Protein AF-A0AAW2ITP7-F1 (afdb_monomer)

Solvent-accessible surface area (backbone atoms only — not comparable to full-atom values): 4669 Å² total; per-residue (Å²): 133,88,75,90,90,79,86,77,88,56,98,63,80,82,84,77,69,92,78,77,90,85,85,86,86,80,88,73,65,91,68,48,45,71,93,65,52,46,76,52,78,56,99,91,42,79,47,76,47,70,52,78,59,87,74,79,76,80,79,83,127

Nearest PDB structures (foldseek):
  1gme-assembly1_A  TM=6.277E-01  e=2.222E-02  Triticum aestivum
  2byu-assembly1_B  TM=6.950E-01  e=9.617E-02  Triticum aestivum
  7zvw-assembly1_C  TM=4.419E-01  e=6.822E+00  Komagataella phaffii GS115

Mean predicted aligned error: 13.38 Å

Organism: NCBI:txid2727405

Sequence (61 aa):
PSTKTEERAIRGAVLSRAEGRFMRRFRLPENAKVKEVKASMEKGVLTVTVPKPEIKSIDIS

Structure (mmCIF, N/CA/C/O backbone):
data_AF-A0AAW2ITP7-F1
#
_entry.id   AF-A0AAW2ITP7-F1
#
loop_
_atom_site.group_PDB
_atom_site.id
_atom_site.type_symbol
_atom_site.label_atom_id
_atom_site.label_alt_id
_atom_site.label_comp_id
_atom_site.label_asym_id
_atom_site.label_entity_id
_atom_site.label_seq_id
_atom_site.pdbx_PDB_ins_code
_atom_site.Cartn_x
_atom_site.Cartn_y
_atom_site.Cartn_z
_atom_site.occupancy
_atom_site.B_iso_or_equiv
_atom_site.auth_seq_id
_atom_site.auth_comp_id
_atom_site.auth_asym_id
_atom_site.auth_atom_id
_atom_site.pdbx_PDB_model_num
ATOM 1 N N . PRO A 1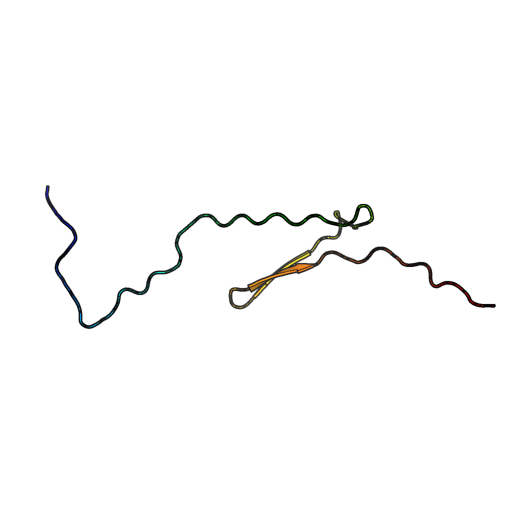 1 ? 32.630 13.789 -28.842 1.00 36.28 1 PRO A N 1
ATOM 2 C CA . PRO A 1 1 ? 32.482 12.313 -28.835 1.00 36.28 1 PRO A CA 1
ATOM 3 C C . PRO A 1 1 ? 30.986 11.939 -28.822 1.00 36.28 1 PRO A C 1
ATOM 5 O O . PRO A 1 1 ? 30.334 12.104 -27.801 1.00 36.28 1 PRO A O 1
ATOM 8 N N . SER A 1 2 ? 30.342 11.722 -29.978 1.00 39.31 2 SER A N 1
ATOM 9 C CA . SER A 1 2 ? 30.251 10.408 -30.662 1.00 39.31 2 SER A CA 1
ATOM 10 C C . SER A 1 2 ? 29.779 9.340 -29.661 1.00 39.31 2 SER A C 1
ATOM 12 O O . SER A 1 2 ? 30.523 9.046 -28.737 1.00 39.31 2 SER A O 1
ATOM 14 N N . THR A 1 3 ? 28.567 8.783 -29.703 1.00 34.81 3 THR A N 1
ATOM 15 C CA . THR A 1 3 ? 27.943 8.017 -30.804 1.00 34.81 3 THR A CA 1
ATOM 16 C C . THR A 1 3 ? 26.475 7.725 -30.434 1.00 34.81 3 THR A C 1
ATOM 18 O O . THR A 1 3 ? 26.214 7.286 -29.321 1.00 34.81 3 THR A O 1
ATOM 21 N N . LYS A 1 4 ? 25.478 8.077 -31.257 1.00 45.28 4 LYS A N 1
ATOM 22 C CA . LYS A 1 4 ? 24.718 7.163 -32.143 1.00 45.28 4 LYS A CA 1
ATOM 23 C C . LYS A 1 4 ? 24.640 5.713 -31.626 1.00 45.28 4 LYS A C 1
ATOM 25 O O . LYS A 1 4 ? 25.383 4.849 -32.080 1.00 45.28 4 LYS A O 1
ATOM 30 N N . THR A 1 5 ? 23.750 5.465 -30.670 1.00 42.69 5 THR A N 1
ATOM 31 C CA . THR A 1 5 ? 23.418 4.113 -30.200 1.00 42.69 5 THR A CA 1
ATOM 32 C C . THR A 1 5 ? 22.300 3.553 -31.061 1.00 42.69 5 THR A C 1
ATOM 34 O O . THR A 1 5 ? 21.140 3.708 -30.715 1.00 42.69 5 THR A O 1
ATOM 37 N N . GLU A 1 6 ? 22.652 2.943 -32.189 1.00 52.03 6 GLU A N 1
ATOM 38 C CA . GLU A 1 6 ? 21.871 1.870 -32.815 1.00 52.03 6 GLU A CA 1
ATOM 39 C C . GLU A 1 6 ? 22.694 1.277 -33.963 1.00 52.03 6 GLU A C 1
ATOM 41 O O . GLU A 1 6 ? 22.778 1.866 -35.031 1.00 52.03 6 GLU A O 1
ATOM 46 N N . GLU A 1 7 ? 23.383 0.162 -33.691 1.00 50.03 7 GLU A N 1
ATOM 47 C CA . GLU A 1 7 ? 23.524 -0.992 -34.600 1.00 50.03 7 GLU A CA 1
ATOM 48 C C . GLU A 1 7 ? 24.442 -2.052 -33.971 1.00 50.03 7 GLU A C 1
ATOM 50 O O . GLU A 1 7 ? 25.604 -2.244 -34.322 1.00 50.03 7 GLU A O 1
ATOM 55 N N . ARG A 1 8 ? 23.891 -2.793 -33.011 1.00 48.56 8 ARG A N 1
ATOM 56 C CA . ARG A 1 8 ? 24.161 -4.228 -32.907 1.00 48.56 8 ARG A CA 1
ATOM 57 C C . ARG A 1 8 ? 22.822 -4.895 -32.669 1.00 48.56 8 ARG A C 1
ATOM 59 O O . ARG A 1 8 ? 22.418 -5.104 -31.530 1.00 48.56 8 ARG A O 1
ATOM 66 N N . ALA A 1 9 ? 22.116 -5.186 -33.757 1.00 56.25 9 ALA A N 1
ATOM 67 C CA . ALA A 1 9 ? 21.023 -6.141 -33.726 1.00 56.25 9 ALA A CA 1
ATOM 68 C C . ALA A 1 9 ? 21.619 -7.507 -33.355 1.00 56.25 9 ALA A C 1
ATOM 70 O O . ALA A 1 9 ? 22.081 -8.267 -34.205 1.00 56.25 9 ALA A O 1
ATOM 71 N N . ILE A 1 10 ? 21.675 -7.796 -32.056 1.00 58.03 10 ILE A N 1
ATOM 72 C CA . ILE A 1 10 ? 21.890 -9.152 -31.573 1.00 58.03 10 ILE A CA 1
ATOM 73 C C . ILE A 1 10 ? 20.586 -9.892 -31.880 1.00 58.03 10 ILE A C 1
ATOM 75 O O . ILE A 1 10 ? 19.503 -9.441 -31.507 1.00 58.03 10 ILE A O 1
ATOM 79 N N . ARG A 1 11 ? 20.672 -11.048 -32.544 1.00 55.22 11 ARG A N 1
ATO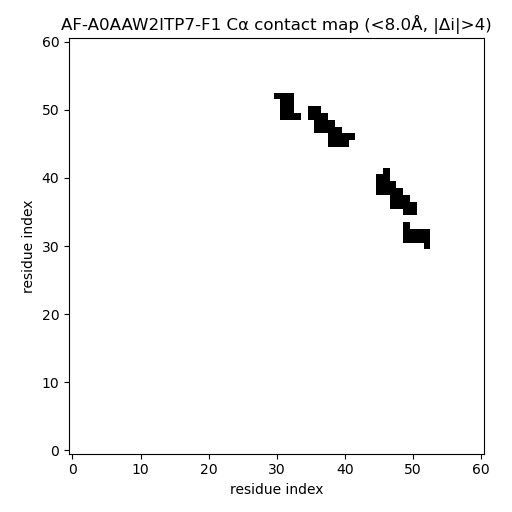M 80 C CA . ARG A 1 11 ? 19.669 -12.113 -32.389 1.00 55.22 11 ARG A CA 1
ATOM 81 C C . ARG A 1 11 ? 19.614 -12.464 -30.896 1.00 55.22 11 ARG A C 1
ATOM 83 O O . ARG A 1 11 ? 20.359 -13.314 -30.428 1.00 55.22 11 ARG A O 1
ATOM 90 N N . GLY A 1 12 ? 18.840 -11.702 -30.137 1.00 61.50 12 GLY A N 1
ATOM 91 C CA . GLY A 1 12 ? 18.976 -11.580 -28.689 1.00 61.50 12 GLY A CA 1
ATOM 92 C C . GLY A 1 12 ? 18.275 -10.306 -28.249 1.00 61.50 12 GLY A C 1
ATOM 93 O O . GLY A 1 12 ? 18.905 -9.269 -28.065 1.00 61.50 12 GLY A O 1
ATOM 94 N N . ALA A 1 13 ? 16.948 -10.389 -28.191 1.00 64.00 13 ALA A N 1
ATOM 95 C CA . ALA A 1 13 ? 16.067 -9.295 -27.822 1.00 64.00 13 ALA A CA 1
ATOM 96 C C . ALA A 1 13 ? 16.485 -8.640 -26.496 1.00 64.00 13 ALA A C 1
ATOM 98 O O . ALA A 1 13 ? 16.870 -9.305 -25.533 1.00 64.00 13 ALA A O 1
ATOM 99 N N . VAL A 1 14 ? 16.369 -7.315 -26.466 1.00 65.94 14 VAL A N 1
ATOM 100 C CA . VAL A 1 14 ? 16.638 -6.473 -25.303 1.00 65.94 14 VAL A CA 1
ATOM 101 C C . VAL A 1 14 ? 15.559 -6.725 -24.252 1.00 65.94 14 VAL A C 1
ATOM 103 O O . VAL A 1 14 ? 14.373 -6.514 -24.499 1.00 65.94 14 VAL A O 1
ATOM 106 N N . LEU A 1 15 ? 15.972 -7.175 -23.069 1.00 64.75 15 LEU A N 1
ATOM 107 C CA . LEU A 1 15 ? 15.096 -7.335 -21.913 1.00 64.75 15 LEU A CA 1
ATOM 108 C C . LEU A 1 15 ? 14.774 -5.936 -21.366 1.00 64.75 15 LEU A C 1
ATO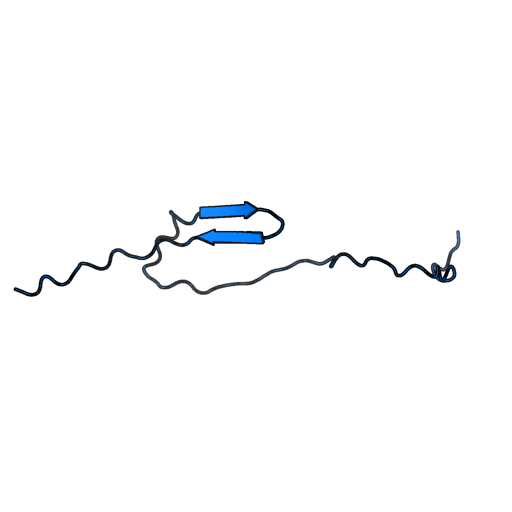M 110 O O . LEU A 1 15 ? 15.528 -5.387 -20.561 1.00 64.75 15 LEU A O 1
ATOM 114 N N . SER A 1 16 ? 13.681 -5.324 -21.827 1.00 61.50 16 SER A N 1
ATOM 115 C CA . SER A 1 16 ? 13.192 -4.083 -21.232 1.00 61.50 16 SER A CA 1
ATOM 116 C C . SER A 1 16 ? 12.583 -4.406 -19.868 1.00 61.50 16 SER A C 1
ATOM 118 O O . SER A 1 16 ? 11.519 -5.011 -19.740 1.00 61.50 16 SER A O 1
ATOM 120 N N . ARG A 1 17 ? 13.279 -4.021 -18.797 1.00 68.00 17 ARG A N 1
ATOM 121 C CA . ARG A 1 17 ? 12.604 -3.833 -17.512 1.00 68.00 17 ARG A CA 1
ATOM 122 C C . ARG A 1 17 ? 11.704 -2.617 -17.698 1.00 68.00 17 ARG A C 1
ATOM 124 O O . ARG A 1 17 ? 12.177 -1.612 -18.215 1.00 68.00 17 ARG A O 1
ATOM 131 N N . ALA A 1 18 ? 10.432 -2.706 -17.315 1.00 66.62 18 ALA A N 1
ATOM 132 C CA . ALA A 1 18 ? 9.578 -1.527 -17.263 1.00 66.62 18 ALA A CA 1
ATOM 133 C C . ALA A 1 18 ? 10.236 -0.506 -16.320 1.00 66.62 18 ALA A C 1
ATOM 135 O O . ALA A 1 18 ? 10.182 -0.650 -15.099 1.00 66.62 18 ALA A O 1
ATOM 136 N N . GLU A 1 19 ? 10.928 0.474 -16.890 1.00 72.69 19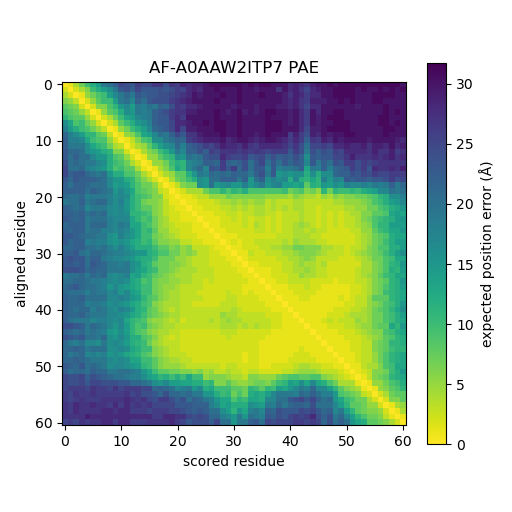 GLU A N 1
ATOM 137 C CA . GLU A 1 19 ? 11.523 1.582 -16.166 1.00 72.69 19 GLU A CA 1
ATOM 138 C C . GLU A 1 19 ? 10.553 2.758 -16.229 1.00 72.69 19 GLU A C 1
ATOM 140 O O . GLU A 1 19 ? 10.051 3.140 -17.283 1.00 72.69 1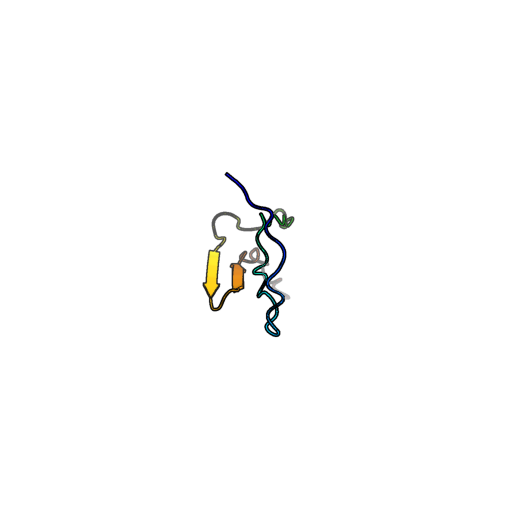9 GLU A O 1
ATOM 145 N N . GLY A 1 20 ? 10.194 3.286 -15.067 1.00 80.56 20 GLY A N 1
ATOM 146 C CA . GLY A 1 20 ? 9.190 4.331 -14.978 1.00 80.56 20 GLY A CA 1
ATOM 147 C C . GLY A 1 20 ? 8.725 4.541 -13.548 1.00 80.56 20 GLY A C 1
ATOM 148 O O . GLY A 1 20 ? 8.903 3.691 -12.676 1.00 80.56 20 GLY A O 1
ATOM 149 N N . ARG A 1 21 ? 8.119 5.700 -13.292 1.00 86.00 21 ARG A N 1
ATOM 150 C CA . ARG A 1 21 ? 7.445 5.969 -12.019 1.00 86.00 21 ARG A CA 1
ATOM 151 C C . ARG A 1 21 ? 6.021 5.429 -12.090 1.00 86.00 21 ARG A C 1
ATOM 153 O O . ARG A 1 21 ? 5.257 5.816 -12.967 1.00 86.00 21 ARG A O 1
ATOM 160 N N . PHE A 1 22 ? 5.661 4.570 -11.144 1.00 87.19 22 PHE A N 1
ATOM 161 C CA . PHE A 1 22 ? 4.305 4.050 -10.998 1.00 87.19 22 PHE A CA 1
ATOM 162 C C . PHE A 1 22 ? 3.593 4.756 -9.839 1.00 87.19 22 PHE A C 1
ATOM 164 O O . PHE A 1 22 ? 4.110 4.805 -8.725 1.00 87.19 22 PHE A O 1
ATOM 171 N N . MET A 1 23 ? 2.396 5.291 -10.086 1.00 91.19 23 MET A N 1
ATOM 172 C CA . MET A 1 23 ? 1.525 5.853 -9.051 1.00 91.19 23 MET A CA 1
ATOM 173 C C . MET A 1 23 ? 0.094 5.380 -9.294 1.00 91.19 23 MET A C 1
ATOM 175 O O . MET A 1 23 ? -0.482 5.645 -10.347 1.00 91.19 23 MET A O 1
ATOM 179 N N . ARG A 1 24 ? -0.511 4.739 -8.291 1.00 91.75 24 ARG A N 1
ATOM 180 C CA . ARG A 1 24 ? -1.929 4.367 -8.301 1.00 91.75 24 ARG A CA 1
ATOM 181 C C . ARG A 1 24 ? -2.572 4.786 -6.987 1.00 91.75 24 ARG A C 1
ATOM 183 O O . ARG A 1 24 ? -2.020 4.536 -5.921 1.00 91.75 24 ARG A O 1
ATOM 190 N N . ARG A 1 25 ? -3.721 5.456 -7.070 1.00 95.69 25 ARG A N 1
ATOM 191 C CA . ARG A 1 25 ? -4.482 5.936 -5.908 1.00 95.69 25 ARG A CA 1
ATOM 192 C C . ARG A 1 25 ? -5.750 5.108 -5.769 1.00 95.69 25 ARG A C 1
ATOM 194 O O . ARG A 1 25 ? -6.454 4.900 -6.753 1.00 95.69 25 ARG A O 1
ATOM 201 N N . PHE A 1 26 ? -6.039 4.676 -4.551 1.00 92.31 26 PHE A N 1
ATOM 202 C CA . PHE A 1 26 ? -7.257 3.951 -4.208 1.00 92.31 26 PHE A CA 1
ATOM 203 C C . PHE A 1 26 ? -8.043 4.784 -3.201 1.00 92.31 26 PHE A C 1
ATOM 205 O O . PHE A 1 26 ? -7.459 5.344 -2.275 1.00 92.31 26 PHE A O 1
ATOM 212 N N . ARG A 1 27 ? -9.360 4.889 -3.391 1.00 93.94 27 ARG A N 1
ATOM 213 C CA . ARG A 1 27 ? -10.239 5.476 -2.377 1.00 93.94 27 ARG A CA 1
ATOM 214 C C . ARG A 1 27 ? -10.574 4.397 -1.362 1.00 93.94 27 ARG A C 1
ATOM 216 O O . ARG A 1 27 ? -10.983 3.305 -1.750 1.00 93.94 27 ARG A O 1
ATOM 223 N N . LEU A 1 28 ? -10.381 4.709 -0.089 1.00 92.25 28 LEU A N 1
ATOM 224 C CA . LEU A 1 28 ? -10.797 3.843 1.003 1.00 92.25 28 LEU A CA 1
ATOM 225 C C . LEU A 1 28 ? -12.182 4.273 1.502 1.00 92.25 28 LEU A C 1
ATOM 227 O O . LEU A 1 28 ? -12.527 5.450 1.372 1.00 92.25 28 LEU A O 1
ATOM 231 N N . PRO A 1 29 ? -12.964 3.343 2.069 1.00 90.50 29 PRO A N 1
ATOM 232 C CA . PRO A 1 29 ? -14.155 3.692 2.832 1.00 90.50 29 PRO A CA 1
ATOM 233 C C . PRO A 1 29 ? -13.824 4.662 3.972 1.00 90.50 29 PRO A C 1
ATOM 235 O O . PRO A 1 29 ? -12.726 4.617 4.528 1.00 90.50 29 PRO A O 1
ATOM 238 N N . GLU A 1 30 ? -14.788 5.494 4.364 1.00 89.75 30 GLU A N 1
ATOM 239 C CA . GLU A 1 30 ? -14.610 6.486 5.439 1.00 89.75 30 GLU A CA 1
ATOM 240 C C . GLU A 1 30 ? -14.238 5.850 6.784 1.00 89.75 30 GLU A C 1
ATOM 242 O O . GLU A 1 30 ? 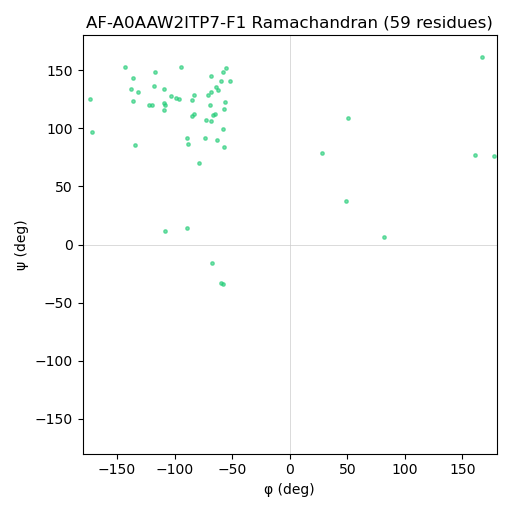-13.461 6.408 7.553 1.00 89.75 30 GLU A O 1
ATOM 247 N N . ASN A 1 31 ? -14.747 4.648 7.050 1.00 89.19 31 ASN A N 1
ATOM 248 C CA . ASN A 1 31 ? -14.497 3.895 8.276 1.00 89.19 31 ASN A CA 1
ATOM 249 C C . ASN A 1 31 ? -13.260 2.980 8.203 1.00 89.19 31 ASN A C 1
ATOM 251 O O . ASN A 1 31 ? -13.092 2.098 9.047 1.00 89.19 31 ASN A O 1
ATOM 255 N N . ALA A 1 32 ? -12.393 3.153 7.204 1.00 90.88 32 ALA A N 1
ATOM 256 C CA . ALA A 1 32 ? -11.153 2.396 7.125 1.00 90.88 32 ALA A CA 1
ATOM 257 C C . ALA A 1 32 ? -10.220 2.728 8.302 1.00 90.88 32 ALA A C 1
ATOM 259 O O . ALA A 1 32 ? -9.974 3.891 8.628 1.00 90.88 32 ALA A O 1
ATOM 260 N N . LYS A 1 33 ? -9.619 1.696 8.904 1.00 92.31 33 LYS A N 1
ATOM 261 C CA . LYS A 1 33 ? -8.624 1.845 9.978 1.00 92.31 33 LYS A CA 1
ATOM 262 C C . LYS A 1 33 ? -7.253 2.221 9.392 1.00 92.31 33 LYS A C 1
ATOM 264 O O . LYS A 1 33 ? -6.326 1.418 9.379 1.00 92.31 33 LYS A O 1
ATOM 269 N N . VAL A 1 34 ? -7.114 3.448 8.874 1.00 91.75 34 VAL A N 1
ATOM 270 C CA . VAL A 1 34 ? -5.918 3.901 8.119 1.00 91.75 34 VAL A CA 1
ATOM 271 C C . VAL A 1 34 ? -4.619 3.788 8.928 1.00 91.75 34 VAL A C 1
ATOM 273 O O . VAL A 1 34 ? -3.569 3.471 8.375 1.00 91.75 34 VAL A O 1
ATOM 276 N N . LYS A 1 35 ? -4.682 3.992 10.249 1.00 93.12 35 LYS A N 1
ATOM 277 C CA . LYS A 1 35 ? -3.519 3.866 11.146 1.00 93.12 35 LYS A CA 1
ATOM 278 C C . LYS A 1 35 ? -2.998 2.428 11.278 1.00 93.12 35 LYS A C 1
ATOM 280 O O . LYS A 1 35 ? -1.882 2.235 11.741 1.00 93.12 35 LYS A O 1
ATOM 285 N N . GLU A 1 36 ? -3.790 1.439 10.873 1.00 95.00 36 GLU A N 1
ATOM 286 C CA . GLU A 1 36 ? -3.484 0.010 10.989 1.00 95.00 36 GLU A CA 1
ATOM 287 C C . GLU A 1 36 ? -3.163 -0.637 9.631 1.00 95.00 36 GLU A C 1
ATOM 289 O O . GLU A 1 36 ? -3.103 -1.864 9.517 1.00 95.00 36 GLU A O 1
ATOM 294 N N . VAL A 1 37 ? -2.966 0.171 8.584 1.00 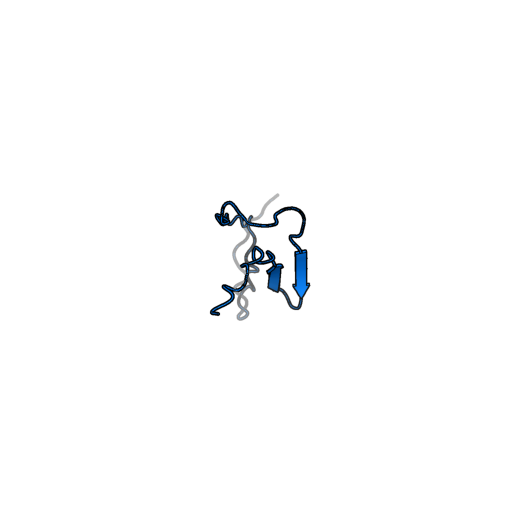95.00 37 VAL A N 1
ATOM 295 C CA . VAL A 1 37 ? -2.563 -0.326 7.264 1.00 95.00 37 VAL A CA 1
ATOM 296 C C . VAL A 1 37 ? -1.200 -1.003 7.361 1.00 95.00 37 VAL A C 1
ATOM 298 O O . VAL A 1 37 ? -0.253 -0.461 7.930 1.00 95.00 37 VAL A O 1
ATOM 301 N N . LYS A 1 38 ? -1.095 -2.193 6.767 1.00 97.00 38 LYS A N 1
ATOM 302 C CA . LYS A 1 38 ? 0.150 -2.962 6.670 1.00 97.00 38 LYS A CA 1
ATOM 303 C C . LYS A 1 38 ? 0.538 -3.124 5.209 1.00 97.00 38 LYS A C 1
ATOM 305 O O . LYS A 1 38 ? -0.330 -3.223 4.344 1.00 97.00 38 LYS A O 1
ATOM 310 N N . ALA A 1 39 ? 1.836 -3.189 4.941 1.00 97.06 39 ALA A N 1
ATOM 311 C CA . ALA A 1 39 ? 2.356 -3.455 3.608 1.00 97.06 39 ALA A CA 1
ATOM 312 C C . ALA A 1 39 ? 3.508 -4.460 3.672 1.00 97.06 39 ALA A C 1
ATOM 314 O O . ALA A 1 39 ? 4.314 -4.429 4.602 1.00 97.06 39 ALA A O 1
ATOM 315 N N . SER A 1 40 ? 3.584 -5.338 2.677 1.00 97.75 40 SER A N 1
ATOM 316 C CA . SER A 1 40 ? 4.685 -6.285 2.492 1.00 97.75 40 SER A CA 1
ATOM 317 C C . SER A 1 40 ? 4.990 -6.465 1.006 1.00 97.75 40 SER A C 1
ATOM 319 O O . SER A 1 40 ? 4.125 -6.283 0.151 1.00 97.75 40 SER A O 1
ATOM 321 N N . MET A 1 41 ? 6.239 -6.803 0.692 1.00 96.69 41 MET A N 1
ATOM 322 C CA . MET A 1 41 ? 6.697 -7.083 -0.668 1.00 96.69 41 MET A CA 1
ATOM 323 C C . MET A 1 41 ? 7.275 -8.495 -0.698 1.00 96.69 41 MET A C 1
ATOM 325 O O . MET A 1 41 ? 8.242 -8.773 0.006 1.00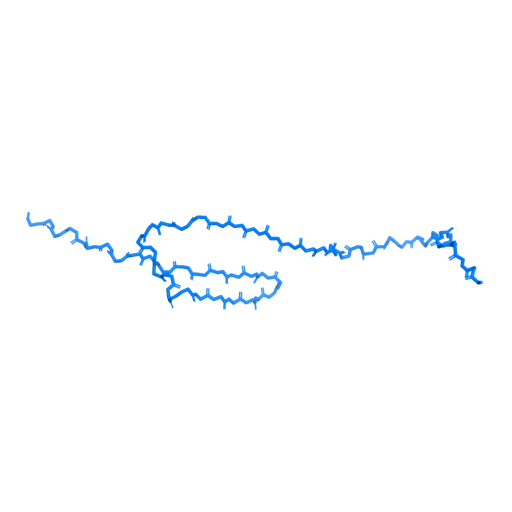 96.69 41 MET A O 1
ATOM 329 N N . GLU A 1 42 ? 6.709 -9.376 -1.517 1.00 97.75 42 GLU A N 1
ATOM 330 C CA . GLU A 1 42 ? 7.213 -10.742 -1.693 1.00 97.75 42 GLU A CA 1
ATOM 331 C C . GLU A 1 42 ? 7.181 -11.120 -3.176 1.00 97.75 42 GLU A C 1
ATOM 333 O O . GLU A 1 42 ? 6.192 -10.869 -3.860 1.00 97.75 42 GLU A O 1
ATOM 338 N N . LYS A 1 43 ? 8.274 -11.707 -3.692 1.00 96.75 43 LYS A N 1
ATOM 339 C CA . LYS A 1 43 ? 8.381 -12.207 -5.082 1.00 96.75 43 LYS A CA 1
ATOM 340 C C . LYS A 1 43 ? 7.925 -11.189 -6.146 1.00 96.75 43 LYS A C 1
ATOM 342 O O . LYS A 1 43 ? 7.327 -11.549 -7.153 1.00 96.75 43 LYS A O 1
ATOM 347 N N . GLY A 1 44 ? 8.219 -9.905 -5.920 1.00 94.06 44 GLY A N 1
ATOM 348 C CA . GLY A 1 44 ? 7.870 -8.811 -6.835 1.00 94.06 44 GLY A CA 1
ATOM 349 C C . GLY A 1 44 ? 6.432 -8.293 -6.719 1.00 94.06 44 GLY A C 1
ATOM 350 O O . GLY A 1 44 ? 6.036 -7.451 -7.521 1.00 94.06 44 GLY A O 1
ATOM 351 N N . VAL A 1 45 ? 5.658 -8.753 -5.732 1.00 95.88 45 VAL A N 1
ATOM 352 C CA . VAL A 1 45 ? 4.280 -8.314 -5.485 1.00 95.88 45 VAL A CA 1
ATOM 353 C C . VAL A 1 45 ? 4.215 -7.463 -4.223 1.00 95.88 45 VAL A C 1
ATOM 355 O O . VAL A 1 45 ? 4.526 -7.932 -3.128 1.00 95.88 45 VAL A O 1
ATOM 358 N N . LEU A 1 46 ? 3.761 -6.216 -4.376 1.00 96.38 46 LEU A N 1
ATOM 359 C CA . LEU A 1 46 ? 3.437 -5.336 -3.257 1.00 96.38 46 LEU A CA 1
ATOM 360 C C . LEU A 1 46 ? 2.017 -5.644 -2.774 1.00 96.38 46 LEU A C 1
ATOM 362 O O . LEU A 1 46 ? 1.043 -5.360 -3.470 1.00 96.38 46 LEU A O 1
ATOM 366 N N . THR A 1 47 ? 1.905 -6.194 -1.570 1.00 97.31 47 THR A N 1
ATOM 367 C CA . THR A 1 47 ? 0.630 -6.434 -0.890 1.00 97.31 47 THR A CA 1
ATOM 368 C C . THR A 1 47 ? 0.370 -5.312 0.105 1.00 97.31 47 THR A C 1
ATOM 370 O O . THR A 1 47 ? 1.206 -5.029 0.961 1.00 97.31 47 THR A O 1
ATOM 373 N N . VAL A 1 48 ? -0.798 -4.676 0.008 1.00 96.06 48 VAL A N 1
ATOM 374 C CA . VAL A 1 48 ? 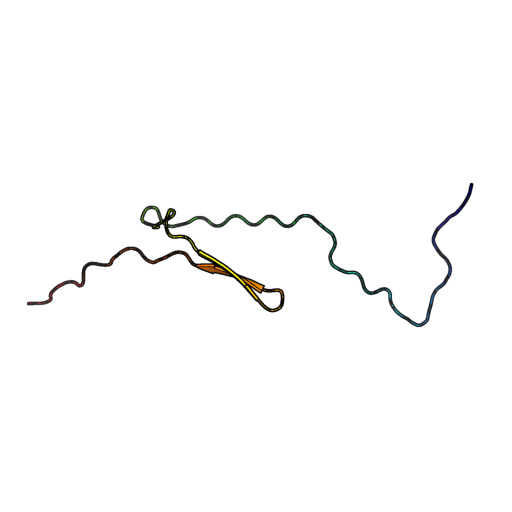-1.258 -3.639 0.942 1.00 96.06 48 VAL A CA 1
ATOM 375 C C . VAL A 1 48 ? -2.549 -4.119 1.593 1.00 96.06 48 VAL A C 1
ATOM 377 O O . VAL A 1 48 ? -3.539 -4.365 0.904 1.00 96.06 48 VAL A O 1
ATOM 380 N N . THR A 1 49 ? -2.544 -4.241 2.917 1.00 96.06 49 THR A N 1
ATOM 381 C CA . THR A 1 49 ? -3.671 -4.740 3.709 1.00 96.06 49 THR A CA 1
ATOM 382 C C . THR A 1 49 ? -4.294 -3.598 4.496 1.00 96.06 49 THR A C 1
ATOM 384 O O . THR A 1 49 ? -3.635 -2.974 5.329 1.00 96.06 49 THR A O 1
ATOM 387 N N . VAL A 1 50 ? -5.584 -3.360 4.263 1.00 95.38 50 VAL A N 1
ATOM 388 C CA . VAL A 1 50 ? -6.404 -2.404 5.014 1.00 95.38 50 VAL A CA 1
ATOM 389 C C . VAL A 1 50 ? -7.395 -3.204 5.865 1.00 95.38 50 VAL A C 1
ATOM 391 O O . VAL A 1 50 ? -8.224 -3.916 5.290 1.00 95.38 50 VAL A O 1
ATOM 394 N N . PRO A 1 51 ? -7.322 -3.145 7.207 1.00 92.75 51 PRO A N 1
ATOM 395 C CA . PRO A 1 51 ? -8.260 -3.861 8.064 1.00 92.75 51 PRO A CA 1
ATOM 396 C C . PRO A 1 51 ? -9.701 -3.416 7.817 1.00 92.75 51 PRO A C 1
ATOM 398 O O . PRO A 1 51 ? -9.976 -2.227 7.629 1.00 92.75 51 PRO A O 1
ATOM 401 N N . LYS A 1 52 ? -10.628 -4.378 7.838 1.00 88.19 52 LYS A N 1
ATOM 402 C CA . LYS A 1 52 ? -12.054 -4.065 7.762 1.00 88.19 52 LYS A CA 1
ATOM 403 C C . LYS A 1 52 ? -12.500 -3.358 9.051 1.00 88.19 52 LYS A C 1
ATOM 405 O O . LYS A 1 52 ? -12.002 -3.690 10.130 1.00 88.19 52 LYS A O 1
ATOM 410 N N . PRO A 1 53 ? -13.440 -2.407 8.952 1.00 81.06 53 PRO A N 1
ATOM 411 C CA . PRO A 1 53 ? -14.124 -1.873 10.122 1.00 81.06 53 PRO A CA 1
ATOM 412 C C . PRO A 1 53 ? -14.826 -3.008 10.878 1.00 81.06 53 PRO A C 1
ATOM 414 O O . PRO A 1 53 ? -15.274 -3.983 10.271 1.00 81.06 53 PRO A O 1
ATOM 417 N N . GLU A 1 54 ? -14.929 -2.878 12.198 1.00 77.38 54 GLU A N 1
ATOM 418 C CA . GLU A 1 54 ? -15.715 -3.805 13.011 1.00 77.38 54 GLU A CA 1
ATOM 419 C C . GLU A 1 54 ? -17.188 -3.683 12.627 1.00 77.38 54 GLU A C 1
ATOM 421 O O . GLU A 1 54 ? -17.830 -2.655 12.844 1.00 77.38 54 GLU A O 1
ATOM 426 N N . ILE A 1 55 ? -17.718 -4.741 12.023 1.00 74.94 55 ILE A N 1
ATOM 427 C CA . ILE A 1 55 ? -19.148 -4.890 11.800 1.00 74.94 55 ILE A CA 1
ATOM 428 C C . ILE A 1 55 ? -19.678 -5.482 13.099 1.00 74.94 55 ILE A C 1
ATOM 430 O O . ILE A 1 55 ? -19.362 -6.628 13.419 1.00 74.94 55 ILE A O 1
ATOM 434 N N . LYS A 1 56 ? -20.442 -4.702 13.871 1.00 71.75 56 LYS A N 1
ATOM 435 C CA . LYS A 1 56 ? -21.186 -5.259 15.004 1.00 71.75 56 LYS A CA 1
ATOM 436 C C . LYS A 1 56 ? -22.086 -6.354 14.440 1.00 71.75 56 LYS A C 1
ATOM 438 O O . LYS A 1 56 ? -22.926 -6.068 13.587 1.00 71.75 56 LYS A O 1
ATOM 443 N N . SER A 1 57 ? -21.866 -7.597 14.858 1.00 69.56 57 SER A N 1
ATOM 444 C CA . SER A 1 57 ? -22.788 -8.684 14.557 1.00 69.56 57 SER A CA 1
ATOM 445 C C . SER A 1 57 ? -24.156 -8.273 15.082 1.00 69.56 57 SER A C 1
ATOM 447 O O . SER A 1 57 ? -24.289 -7.920 16.254 1.00 69.56 57 SER A O 1
ATOM 449 N N . ILE A 1 58 ? -25.142 -8.240 14.192 1.00 73.75 58 ILE A N 1
ATOM 450 C CA . ILE A 1 58 ? -26.529 -8.028 14.583 1.00 73.75 58 ILE A CA 1
ATOM 451 C C . ILE A 1 58 ? -26.907 -9.266 15.388 1.00 73.75 58 ILE A C 1
ATOM 453 O O . ILE A 1 58 ? -26.926 -10.370 14.845 1.00 73.75 58 ILE A O 1
ATOM 457 N N . ASP A 1 59 ? -27.116 -9.079 16.685 1.00 72.62 59 ASP A N 1
ATOM 458 C CA . ASP A 1 59 ? -27.691 -10.101 17.547 1.00 72.62 59 ASP A CA 1
ATOM 459 C C . ASP A 1 59 ? -29.153 -10.257 17.116 1.00 72.62 59 ASP A C 1
ATOM 461 O O . ASP A 1 59 ? -29.958 -9.336 17.271 1.00 72.62 59 ASP A O 1
ATOM 465 N N . ILE A 1 60 ? -29.461 -11.360 16.433 1.00 67.81 60 ILE A N 1
ATOM 466 C CA . ILE A 1 60 ? -30.836 -11.703 16.074 1.00 67.81 60 ILE A CA 1
ATOM 467 C C . ILE A 1 60 ? -31.366 -12.522 17.249 1.00 67.81 60 ILE A C 1
ATOM 469 O O . ILE A 1 60 ? -31.148 -13.732 17.305 1.00 67.81 60 ILE A O 1
ATOM 473 N N . SER A 1 61 ? -31.980 -11.822 18.205 1.00 68.31 61 SER A N 1
ATOM 474 C CA . SER A 1 61 ? -32.790 -12.415 19.275 1.00 68.31 61 SER A CA 1
ATOM 475 C C . SER A 1 61 ? -34.171 -12.823 18.771 1.00 68.31 61 SER A C 1
ATOM 477 O O . SER A 1 61 ? -34.713 -12.106 17.897 1.00 68.31 61 SER A O 1
#

Radius of gyration: 23.79 Å; Cα contacts (8 Å, |Δi|>4): 29; chains: 1; bounding box: 65×25×54 Å

pLDDT: mean 78.26, std 18.5, range [34.81, 97.75]

Foldseek 3Di:
DDDDPDDDPDPDDDDDDPDDDDDDDDDDPPQWPVVPWDWDADPRDIDIDIDDHDDPPPPPD

Secondary structure (DSSP, 8-state):
----------SS-------S------PPPTT--GGG-EEEEETTEEEEE-PPP--------

InterPro domains:
  IPR002068 Alpha crystallin/Hsp20 domain [PF00011] (6-56)
  IPR002068 Alpha crystallin/Hsp20 domain [PS01031] (1-61)
  IPR008978 HSP20-like chaperone [G3DSA:2.60.40.790] (2-61)
  IPR008978 HSP20-like chaperone [SSF49764] (4-56)
  IPR031107 Small heat shock protein [PTHR11527] (15-60)